Protein AF-A0A8J2MF88-F1 (afdb_monomer)

Sequence (150 aa):
MGGGSIWIIKEIYDAENSCEKFECELDLALKKGISTIVIEPPDLAEQTGRWITVGNFFHKTAVIFGLSSILWFSLCPRQTTVYTCLTGCSVLSASLYTISWQSDPCCKYQVEKNTRRLSRLEIPTATTAVVFRKRDNKTSDGQFPICRSK

Radius of gyration: 19.9 Å; Cα contacts (8 Å, |Δi|>4): 148; chains: 1; bounding box: 53×28×56 Å

Nearest PDB structures (foldseek):
  7a0g-assembly1_FFF  TM=2.498E-01  e=5.857E+00  Serratia marcescens

Foldseek 3Di:
DDPFFEAEDDQDPPDPCSPVVSVVVVVVCLVVVGFKYKYQDQVVLVVLQVVLVVLVVLQVLLVVLLVVLVVCCVPPVPPVVVSVVSNVSSVVSVVCSCVVVVPPSSNQWHWDLDPVVVVVVPDPSNPRIIMTGGNDPDDDDDDDDDPPDD

Organism: NCBI:txid39272

Structure (mmCIF, N/CA/C/O backbone):
data_AF-A0A8J2MF88-F1
#
_entry.id   AF-A0A8J2MF88-F1
#
loop_
_atom_site.group_PDB
_atom_site.id
_atom_site.type_symbol
_atom_site.label_atom_id
_atom_site.label_alt_id
_atom_site.label_comp_id
_atom_site.label_asym_id
_atom_site.label_entity_id
_atom_site.label_seq_id
_atom_site.pdbx_PDB_ins_code
_atom_site.Cartn_x
_atom_site.Cartn_y
_atom_site.Cartn_z
_atom_site.occupancy
_atom_site.B_iso_or_equiv
_atom_site.auth_seq_id
_atom_site.auth_comp_id
_atom_site.auth_asym_id
_atom_site.auth_atom_id
_atom_site.pdbx_PDB_model_num
ATOM 1 N N . MET A 1 1 ? -27.071 -5.757 -6.143 1.00 34.00 1 MET A N 1
ATOM 2 C CA . MET A 1 1 ? -26.614 -5.071 -4.916 1.00 34.00 1 MET A CA 1
ATOM 3 C C . MET A 1 1 ? -25.710 -6.041 -4.171 1.00 34.00 1 MET A C 1
ATOM 5 O O . MET A 1 1 ? -26.213 -6.939 -3.518 1.00 34.00 1 MET A O 1
ATOM 9 N N . GLY A 1 2 ? -24.397 -5.975 -4.405 1.00 36.03 2 GLY A N 1
ATOM 10 C CA . GLY A 1 2 ? -23.439 -6.881 -3.766 1.00 36.03 2 GLY A CA 1
ATOM 11 C C . GLY A 1 2 ? -23.102 -6.357 -2.378 1.00 36.03 2 GLY A C 1
ATOM 12 O O . GLY A 1 2 ? -22.403 -5.353 -2.272 1.00 36.03 2 GLY A O 1
ATOM 13 N N . GLY A 1 3 ? -23.645 -6.990 -1.339 1.00 39.53 3 GLY A N 1
ATOM 14 C CA . GLY A 1 3 ? -23.274 -6.711 0.044 1.00 39.53 3 GLY A CA 1
ATOM 15 C C . GLY A 1 3 ? -21.838 -7.164 0.275 1.00 39.53 3 GLY A C 1
ATOM 16 O O . GLY A 1 3 ? -21.593 -8.345 0.499 1.00 39.53 3 GLY A O 1
ATOM 17 N N . GLY A 1 4 ? -20.884 -6.241 0.154 1.00 55.22 4 GLY A N 1
ATOM 18 C CA . GLY A 1 4 ? -19.508 -6.492 0.569 1.00 55.22 4 GLY A CA 1
ATOM 19 C C . GLY A 1 4 ? -19.478 -6.780 2.067 1.00 55.22 4 GLY A C 1
ATOM 20 O O . GLY A 1 4 ? -20.191 -6.139 2.836 1.00 55.22 4 GLY A O 1
ATOM 21 N N . SER A 1 5 ? -18.677 -7.753 2.490 1.00 63.34 5 SER A N 1
ATOM 22 C CA . SER A 1 5 ? -18.413 -7.985 3.908 1.00 63.34 5 SER A CA 1
ATOM 23 C C . SER A 1 5 ? -17.705 -6.756 4.488 1.00 63.34 5 SER A C 1
ATOM 25 O O . SER A 1 5 ? -16.615 -6.395 4.032 1.00 63.34 5 SER A O 1
ATOM 27 N N . ILE A 1 6 ? -18.361 -6.097 5.447 1.00 66.56 6 ILE A N 1
ATOM 28 C CA . ILE A 1 6 ? -17.853 -4.927 6.172 1.00 66.56 6 ILE A CA 1
ATOM 29 C C . ILE A 1 6 ? -17.446 -5.387 7.571 1.00 66.56 6 ILE A C 1
ATOM 31 O O . ILE A 1 6 ? -18.247 -5.995 8.281 1.00 66.56 6 ILE A O 1
ATOM 35 N N . TRP A 1 7 ? -16.212 -5.091 7.967 1.00 70.94 7 TRP A N 1
ATOM 36 C CA . TRP A 1 7 ? -15.715 -5.301 9.325 1.00 70.94 7 TRP A CA 1
ATOM 37 C C . TRP A 1 7 ? -15.454 -3.951 9.973 1.00 70.94 7 TRP A C 1
ATOM 39 O O . TRP A 1 7 ? -14.751 -3.127 9.394 1.00 70.94 7 TRP A O 1
ATOM 49 N N . ILE A 1 8 ? -16.047 -3.718 11.141 1.00 69.31 8 ILE A N 1
ATOM 50 C CA . ILE A 1 8 ? -15.938 -2.452 11.868 1.00 69.31 8 ILE A CA 1
ATOM 51 C C . ILE A 1 8 ? -15.108 -2.713 13.118 1.00 69.31 8 ILE A C 1
ATOM 53 O O . ILE A 1 8 ? -15.529 -3.486 13.976 1.00 69.31 8 ILE A O 1
ATOM 57 N N . ILE A 1 9 ? -13.943 -2.077 13.195 1.00 71.69 9 ILE A N 1
ATOM 58 C CA . ILE A 1 9 ? -13.078 -2.071 14.375 1.00 71.69 9 ILE A CA 1
ATOM 59 C C . ILE A 1 9 ? -13.479 -0.848 15.192 1.00 71.69 9 ILE A C 1
ATOM 61 O O . ILE A 1 9 ? -13.276 0.285 14.746 1.00 71.69 9 ILE A O 1
ATOM 65 N N . LYS A 1 10 ? -14.102 -1.092 16.347 1.00 68.81 10 LYS A N 1
ATOM 66 C CA . LYS A 1 10 ? -14.588 -0.037 17.238 1.00 68.81 10 LYS A CA 1
ATOM 67 C C . LYS A 1 10 ? -13.524 0.394 18.224 1.00 68.81 10 LYS A C 1
ATOM 69 O O . LYS A 1 10 ? -12.773 -0.435 18.723 1.00 68.81 10 LYS A O 1
ATOM 74 N N . GLU A 1 11 ? -13.522 1.674 18.557 1.00 62.31 11 GLU A N 1
ATOM 75 C CA . GLU A 1 11 ? -12.621 2.226 19.561 1.00 62.31 11 GLU A CA 1
ATOM 76 C C . GLU A 1 11 ? -13.082 1.854 20.984 1.00 62.31 11 GLU A C 1
ATOM 78 O O 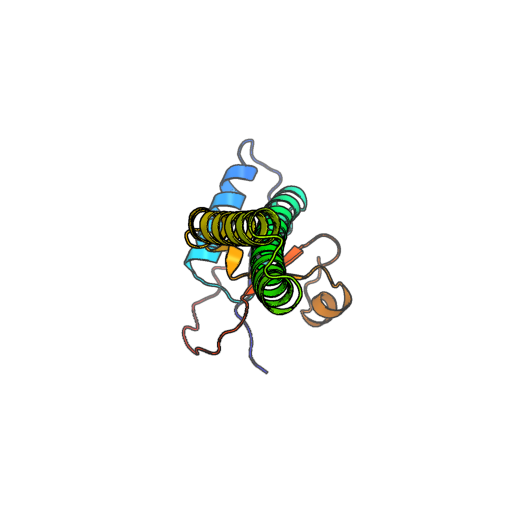. GLU A 1 11 ? -14.131 2.283 21.462 1.00 62.31 11 GLU A O 1
ATOM 83 N N . ILE A 1 12 ? -12.302 1.014 21.663 1.00 63.38 12 ILE A N 1
ATOM 84 C CA . ILE A 1 12 ? -12.468 0.661 23.081 1.00 63.38 12 ILE A CA 1
ATOM 85 C C . ILE A 1 12 ? -11.465 1.478 23.907 1.00 63.38 12 ILE A C 1
ATOM 87 O O . ILE A 1 12 ? -10.270 1.185 23.910 1.00 63.38 12 ILE A O 1
ATOM 91 N N . TYR A 1 13 ? -11.953 2.481 24.635 1.00 57.81 13 TYR A N 1
ATOM 92 C CA . TYR A 1 13 ? -11.127 3.423 25.407 1.00 57.81 13 TYR A CA 1
ATOM 93 C C . TYR A 1 13 ? -10.594 2.889 26.756 1.00 57.81 13 TYR A C 1
ATOM 95 O O . TYR A 1 13 ? -9.899 3.618 27.453 1.00 57.81 13 TYR A O 1
ATOM 103 N N . ASP A 1 14 ? -10.879 1.640 27.139 1.00 54.94 14 ASP A N 1
ATOM 104 C CA . ASP A 1 14 ? -10.850 1.231 28.559 1.00 54.94 14 ASP A CA 1
ATOM 105 C C . ASP A 1 14 ? -9.773 0.202 28.968 1.00 54.94 14 ASP A C 1
ATOM 107 O O . ASP A 1 14 ? -9.934 -0.540 29.934 1.00 54.94 14 ASP A O 1
ATOM 111 N N . ALA A 1 15 ? -8.644 0.113 28.262 1.00 55.31 15 ALA A N 1
ATOM 112 C CA . ALA A 1 15 ? -7.535 -0.717 28.737 1.00 55.31 15 ALA A CA 1
ATOM 113 C C . ALA A 1 15 ? -6.179 -0.115 28.380 1.00 55.31 15 ALA A C 1
ATOM 115 O O . ALA A 1 15 ? -5.974 0.315 27.249 1.00 55.31 15 ALA A O 1
ATOM 116 N N . GLU A 1 16 ? -5.229 -0.219 29.312 1.00 58.84 16 GLU A N 1
ATOM 117 C CA . GLU A 1 16 ? -3.789 0.067 29.160 1.00 58.84 16 GLU A CA 1
ATOM 118 C C . GLU A 1 16 ? -3.155 -0.604 27.919 1.00 58.84 16 GLU A C 1
ATOM 120 O O . GLU A 1 16 ? -2.065 -0.237 27.498 1.00 58.84 16 GLU A O 1
ATOM 125 N N . ASN A 1 17 ? -3.873 -1.543 27.288 1.00 61.16 17 ASN A N 1
ATOM 126 C CA . ASN A 1 17 ? -3.468 -2.261 26.089 1.00 61.16 17 ASN A CA 1
ATOM 127 C C . ASN A 1 17 ? -4.487 -2.209 24.927 1.00 61.16 17 ASN A C 1
ATOM 129 O O . ASN A 1 17 ? -4.704 -3.196 24.219 1.00 61.16 17 ASN A O 1
ATOM 133 N N . SER A 1 18 ? -5.198 -1.093 24.763 1.00 67.81 18 SER A N 1
ATOM 134 C CA . SER A 1 18 ? -6.178 -0.925 23.680 1.00 67.81 18 SER A CA 1
ATOM 135 C C . SER A 1 18 ? -5.517 -0.959 22.292 1.00 67.81 18 SER A C 1
ATOM 137 O O . SER A 1 18 ? -6.038 -1.615 21.392 1.00 67.81 18 SER A O 1
ATOM 139 N N . CYS A 1 19 ? -4.322 -0.371 22.146 1.00 67.50 19 CYS A N 1
ATOM 140 C CA . CYS A 1 19 ? -3.563 -0.315 20.888 1.00 67.50 19 CYS A CA 1
ATOM 141 C C . CY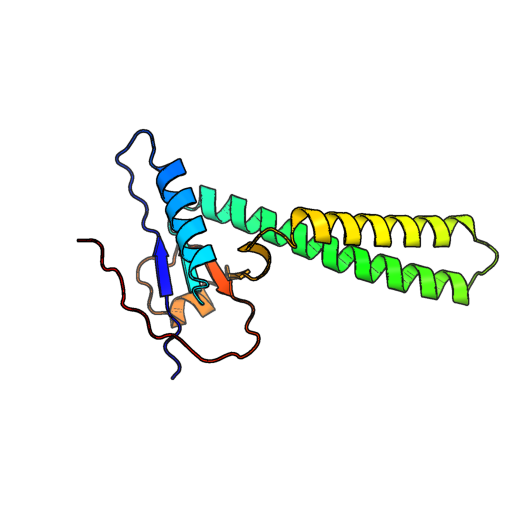S A 1 19 ? -3.231 -1.705 20.312 1.00 67.50 19 CYS A C 1
ATOM 143 O O . CYS A 1 19 ? -3.615 -1.995 19.179 1.00 67.50 19 CYS A O 1
ATOM 145 N N . GLU A 1 20 ? -2.610 -2.602 21.094 1.00 74.00 20 GLU A N 1
ATOM 146 C CA . GLU A 1 20 ? -2.257 -3.955 20.621 1.00 74.00 20 GLU A CA 1
ATOM 147 C C . GLU A 1 20 ? -3.496 -4.782 20.240 1.00 74.00 20 GLU A C 1
ATOM 149 O O . GLU A 1 20 ? -3.464 -5.583 19.303 1.00 74.00 20 GLU A O 1
ATOM 154 N N . LYS A 1 21 ? -4.626 -4.583 20.936 1.00 73.56 21 LYS A N 1
ATOM 155 C CA . LYS A 1 21 ? -5.885 -5.264 20.595 1.00 73.56 21 LYS A CA 1
ATOM 156 C C . LYS A 1 21 ? -6.418 -4.819 19.234 1.00 73.56 21 LYS A C 1
ATOM 158 O O . LYS A 1 21 ? -6.867 -5.671 18.468 1.00 73.56 21 LYS A O 1
ATOM 163 N N . PHE A 1 22 ? -6.334 -3.528 18.906 1.00 73.12 22 PHE A N 1
ATOM 164 C CA . PHE A 1 22 ? -6.748 -3.029 17.590 1.00 73.12 22 PHE A CA 1
ATOM 165 C C . PHE A 1 22 ? -5.823 -3.507 16.472 1.00 73.12 22 PHE A C 1
ATOM 167 O O . PHE A 1 22 ? -6.309 -3.881 15.406 1.00 73.12 22 PHE A O 1
ATOM 174 N N . GLU A 1 23 ? -4.511 -3.546 16.712 1.00 76.81 23 GLU A N 1
ATOM 175 C CA . GLU A 1 23 ? -3.546 -4.109 15.762 1.00 76.81 23 GLU A CA 1
ATOM 176 C C . GLU A 1 23 ? -3.826 -5.593 15.490 1.00 76.81 23 GLU A C 1
ATOM 178 O O . GLU A 1 23 ? -3.823 -6.026 14.336 1.00 76.81 23 GLU A O 1
ATOM 183 N N . CYS A 1 24 ? -4.157 -6.361 16.532 1.00 78.44 24 CYS A N 1
ATOM 184 C CA . CYS A 1 24 ? -4.536 -7.767 16.414 1.00 78.44 24 CYS A CA 1
ATOM 185 C C . CYS A 1 24 ? -5.853 -7.956 15.638 1.00 78.44 24 CYS A C 1
ATOM 187 O O . CYS A 1 24 ? -5.933 -8.811 14.751 1.00 78.44 24 CYS A O 1
ATOM 189 N N . GLU A 1 25 ? -6.885 -7.148 15.911 1.00 79.38 25 GLU A N 1
ATOM 190 C CA . GLU A 1 25 ? -8.139 -7.185 15.145 1.00 79.38 25 GLU A CA 1
ATOM 191 C C . GLU A 1 25 ? -7.935 -6.805 13.675 1.00 79.38 25 GLU A C 1
ATOM 193 O O . GLU A 1 25 ? -8.540 -7.419 12.789 1.00 79.38 25 GLU A O 1
ATOM 198 N N . LEU A 1 26 ? -7.065 -5.828 13.407 1.00 78.25 26 LEU A N 1
ATOM 199 C CA . LEU A 1 26 ? -6.697 -5.423 12.058 1.00 78.25 26 LEU A CA 1
ATOM 200 C C . LEU A 1 26 ? -5.965 -6.551 11.324 1.00 78.25 26 LEU A C 1
ATOM 202 O O . LEU A 1 26 ? -6.378 -6.917 10.225 1.00 78.25 26 LEU A O 1
ATOM 206 N N . ASP A 1 27 ? -4.942 -7.155 11.932 1.00 81.12 27 ASP A N 1
ATOM 207 C CA . ASP A 1 27 ? -4.229 -8.309 11.367 1.00 81.12 27 ASP A CA 1
ATOM 208 C C . ASP A 1 27 ? -5.186 -9.478 11.084 1.00 81.12 27 ASP A C 1
ATOM 210 O O . ASP A 1 27 ? -5.145 -10.101 10.019 1.00 81.12 27 ASP A O 1
ATOM 214 N N . LEU A 1 28 ? -6.137 -9.727 11.984 1.00 80.50 28 LEU A N 1
ATOM 215 C CA . LEU A 1 28 ? -7.149 -10.763 11.820 1.00 80.50 28 LEU A CA 1
ATOM 216 C C . LEU A 1 28 ? -8.130 -10.448 10.678 1.00 80.50 28 LEU A C 1
ATOM 218 O O . LEU A 1 28 ? -8.468 -11.344 9.898 1.00 80.50 28 LEU A O 1
ATOM 222 N N . ALA A 1 29 ? -8.563 -9.195 10.527 1.00 78.62 29 ALA A N 1
ATOM 223 C CA . ALA A 1 29 ? -9.397 -8.756 9.407 1.00 78.62 29 ALA A CA 1
ATOM 224 C C . ALA A 1 29 ? -8.650 -8.854 8.063 1.00 78.62 29 ALA A C 1
ATOM 226 O O . ALA A 1 29 ? -9.219 -9.302 7.060 1.00 78.62 29 ALA A O 1
ATOM 227 N N . LEU A 1 30 ? -7.359 -8.509 8.054 1.00 77.31 30 LEU A N 1
ATOM 228 C CA . LEU A 1 30 ? -6.475 -8.626 6.896 1.00 77.31 30 LEU A CA 1
ATOM 229 C C . LEU A 1 30 ? -6.265 -10.093 6.494 1.00 77.31 30 LEU A C 1
ATOM 231 O O . LEU A 1 30 ? -6.422 -10.420 5.314 1.00 77.31 30 LEU A O 1
ATOM 235 N N . LYS A 1 31 ? -6.007 -10.986 7.461 1.00 78.88 31 LYS A N 1
ATOM 236 C CA . LYS A 1 31 ? -5.902 -12.445 7.261 1.00 78.88 31 LYS A CA 1
ATOM 237 C C . LYS A 1 31 ? -7.198 -13.060 6.743 1.00 78.88 31 LYS A C 1
ATOM 239 O O . LYS A 1 31 ? -7.159 -13.905 5.852 1.00 78.88 31 LYS A O 1
ATOM 244 N N . LYS A 1 32 ? -8.352 -12.604 7.245 1.00 76.69 32 LYS A N 1
ATOM 245 C CA . LYS A 1 32 ? -9.679 -13.006 6.743 1.00 76.69 32 LYS A CA 1
ATOM 246 C C . LYS A 1 32 ? -9.990 -12.460 5.344 1.00 76.69 32 LYS A C 1
ATOM 248 O O . LYS A 1 32 ? -10.951 -12.901 4.723 1.00 76.69 32 LYS A O 1
ATOM 253 N N . GLY A 1 33 ? -9.194 -11.520 4.831 1.00 70.50 33 GLY A N 1
ATOM 254 C CA . GLY A 1 33 ? -9.301 -11.024 3.459 1.00 70.50 33 GLY A CA 1
ATOM 255 C C . GLY A 1 33 ? -10.571 -10.220 3.177 1.00 70.50 33 GLY A C 1
ATOM 256 O O . GLY A 1 33 ? -11.036 -10.228 2.029 1.00 70.50 33 GLY A O 1
ATOM 257 N N . ILE A 1 34 ? -11.112 -9.559 4.205 1.00 75.38 34 ILE A N 1
ATOM 258 C CA . ILE A 1 34 ? -12.382 -8.823 4.190 1.00 75.38 34 ILE A CA 1
ATOM 259 C C . ILE A 1 34 ? -12.355 -7.704 3.142 1.00 75.38 34 ILE A C 1
ATOM 261 O O . ILE A 1 34 ? -11.334 -7.070 2.910 1.00 75.38 34 ILE A O 1
ATOM 265 N N . SER A 1 35 ? -13.481 -7.462 2.468 1.00 69.69 35 SER A N 1
ATOM 266 C CA . SER A 1 35 ? -13.529 -6.501 1.356 1.00 69.69 35 SER A CA 1
ATOM 267 C C . SER A 1 35 ? -13.443 -5.039 1.803 1.00 69.69 35 SER A C 1
ATOM 269 O O . SER A 1 35 ? -12.844 -4.213 1.112 1.00 69.69 35 SER A O 1
ATOM 271 N N . THR A 1 36 ? -14.044 -4.721 2.949 1.00 71.81 36 THR A N 1
ATOM 272 C CA . THR A 1 36 ? -14.135 -3.367 3.490 1.00 71.81 36 THR A CA 1
ATOM 273 C C . THR A 1 36 ? -13.879 -3.420 4.989 1.00 71.81 36 THR A C 1
ATOM 275 O O . THR A 1 36 ? -14.627 -4.063 5.723 1.00 71.81 36 THR A O 1
ATOM 278 N N . ILE A 1 37 ? -12.824 -2.754 5.439 1.00 76.38 37 ILE A N 1
ATOM 279 C CA . ILE A 1 37 ? -12.467 -2.636 6.853 1.00 76.38 37 ILE A CA 1
ATOM 280 C C . ILE A 1 37 ? -12.653 -1.172 7.239 1.00 76.38 37 ILE A C 1
ATOM 282 O O . ILE A 1 37 ? -12.147 -0.278 6.564 1.00 76.38 37 ILE A O 1
ATOM 286 N N . VAL A 1 38 ? -13.413 -0.928 8.294 1.00 74.12 38 VAL A N 1
ATOM 287 C CA . VAL A 1 38 ? -13.715 0.401 8.821 1.00 74.12 38 VAL A CA 1
ATOM 288 C C . VAL A 1 38 ? -13.001 0.505 10.156 1.00 74.12 38 VA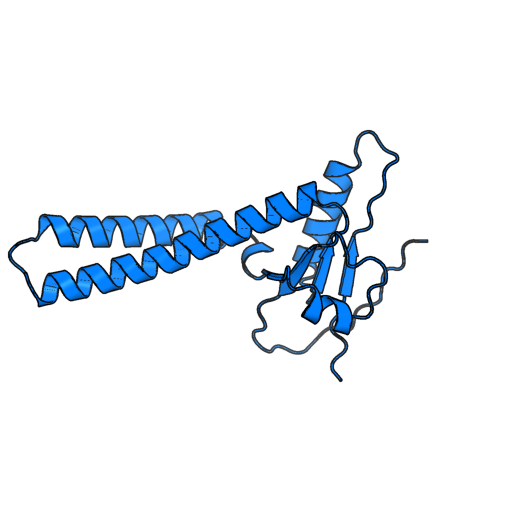L A C 1
ATOM 290 O O . VAL A 1 38 ? -13.297 -0.267 11.065 1.00 74.12 38 VAL A O 1
ATOM 293 N N . ILE A 1 39 ? -12.037 1.416 10.246 1.00 74.06 39 ILE A N 1
ATOM 294 C CA . ILE A 1 39 ? -11.263 1.646 11.466 1.00 74.06 39 ILE A CA 1
ATOM 295 C C . ILE A 1 39 ? -11.743 2.956 12.076 1.00 74.06 39 ILE A C 1
ATOM 297 O O . ILE A 1 39 ? -11.606 4.005 11.446 1.00 74.06 39 ILE A O 1
ATOM 301 N N . GLU A 1 40 ? -12.330 2.884 13.270 1.00 70.00 40 GLU A N 1
ATOM 302 C CA . GLU A 1 40 ? -12.752 4.055 14.044 1.00 70.00 40 GLU A CA 1
ATOM 303 C C . GLU A 1 40 ? -11.585 4.825 14.698 1.00 70.00 40 GLU A C 1
ATOM 305 O O . GLU A 1 40 ? -11.598 6.052 14.570 1.00 70.00 40 GLU A O 1
ATOM 310 N N . PRO A 1 41 ? -10.563 4.190 15.325 1.00 71.31 41 PRO A N 1
ATOM 311 C CA . PRO A 1 41 ? -9.465 4.940 15.940 1.00 71.31 41 PRO A CA 1
ATOM 312 C C . PRO A 1 41 ? -8.598 5.648 14.877 1.00 71.31 41 PRO A C 1
ATOM 314 O O . PRO A 1 41 ? -8.002 4.980 14.018 1.00 71.31 41 PRO A O 1
ATOM 317 N N . PRO A 1 42 ? -8.491 6.991 14.914 1.00 68.56 42 PRO A N 1
ATOM 318 C CA . PRO A 1 42 ? -7.845 7.771 13.858 1.00 68.56 42 PRO A CA 1
ATOM 319 C C . PRO A 1 42 ? -6.323 7.583 13.811 1.00 68.56 42 PRO A C 1
ATOM 321 O O . PRO A 1 42 ? -5.746 7.612 12.722 1.00 68.56 42 PRO A O 1
ATOM 324 N N . ASP A 1 43 ? -5.675 7.344 14.955 1.00 72.44 43 ASP A N 1
ATOM 325 C CA . ASP A 1 43 ? -4.214 7.235 15.047 1.00 72.44 43 ASP A CA 1
ATOM 326 C C . ASP A 1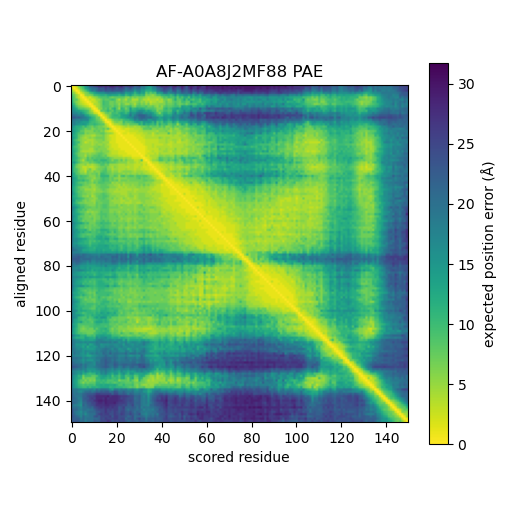 43 ? -3.674 6.012 14.295 1.00 72.44 43 ASP A C 1
ATOM 328 O O . ASP A 1 43 ? -2.770 6.131 13.463 1.00 72.44 43 ASP A O 1
ATOM 332 N N . LEU A 1 44 ? -4.266 4.836 14.526 1.00 73.06 44 LEU A N 1
ATOM 333 C CA . LEU A 1 44 ? -3.870 3.599 13.846 1.00 73.06 44 LEU A CA 1
ATOM 334 C C . LEU A 1 44 ? -4.200 3.673 12.352 1.00 73.06 44 LEU A C 1
ATOM 336 O O . LEU A 1 44 ? -3.375 3.359 11.494 1.00 73.06 44 LEU A O 1
ATOM 340 N N . ALA A 1 45 ? -5.400 4.155 12.034 1.00 73.50 45 ALA A N 1
ATOM 341 C CA . ALA A 1 45 ? -5.850 4.337 10.667 1.00 73.50 45 ALA A CA 1
ATOM 342 C C . ALA A 1 45 ? -4.930 5.259 9.849 1.00 73.50 45 ALA A C 1
ATOM 344 O O . ALA A 1 45 ? -4.659 4.996 8.671 1.00 73.50 45 ALA A O 1
ATOM 345 N N . GLU A 1 46 ? -4.437 6.342 10.452 1.00 79.25 46 GLU A N 1
ATOM 346 C CA . GLU A 1 46 ? -3.485 7.237 9.809 1.00 79.25 46 GLU A CA 1
ATOM 347 C C . GLU A 1 46 ? -2.135 6.554 9.579 1.00 79.25 46 GLU A C 1
ATOM 349 O O . GLU A 1 46 ? -1.584 6.672 8.480 1.00 79.25 46 GLU A O 1
ATOM 354 N N . GLN A 1 47 ? -1.622 5.810 10.561 1.00 79.75 47 GLN A N 1
ATOM 355 C CA . GLN A 1 47 ? -0.358 5.081 10.439 1.00 79.75 47 GLN A CA 1
ATOM 356 C C . GLN A 1 47 ? -0.417 4.017 9.337 1.00 79.75 47 GLN A C 1
ATOM 358 O O . GLN A 1 47 ? 0.396 4.043 8.408 1.00 79.75 47 GLN A O 1
ATOM 363 N N . THR A 1 48 ? -1.432 3.148 9.357 1.00 80.00 48 THR A N 1
ATOM 364 C CA . THR A 1 48 ? -1.651 2.148 8.301 1.00 80.00 48 THR A CA 1
ATOM 365 C C . THR A 1 48 ? -1.860 2.825 6.946 1.00 80.00 48 THR A C 1
ATOM 367 O O . THR A 1 48 ? -1.302 2.408 5.927 1.00 80.00 48 THR A O 1
ATOM 370 N N . GLY A 1 49 ? -2.613 3.928 6.911 1.00 79.88 49 GLY A N 1
ATOM 371 C CA . GLY A 1 49 ? -2.848 4.678 5.684 1.00 79.88 49 GLY A CA 1
ATOM 372 C C . GLY A 1 49 ? -1.582 5.316 5.103 1.00 79.88 49 GLY A C 1
ATOM 373 O O . GLY A 1 49 ? -1.386 5.310 3.881 1.00 79.88 49 GLY A O 1
ATOM 374 N N . ARG A 1 50 ? -0.685 5.823 5.957 1.00 83.31 50 ARG A N 1
ATOM 375 C CA . ARG A 1 50 ? 0.641 6.317 5.560 1.00 83.31 50 ARG A CA 1
ATOM 376 C C . ARG A 1 50 ? 1.482 5.193 4.975 1.00 83.31 50 ARG A C 1
ATOM 378 O O . ARG A 1 50 ? 2.049 5.383 3.902 1.00 83.31 50 ARG A O 1
ATOM 385 N N . TRP A 1 51 ? 1.491 4.017 5.600 1.00 81.00 51 TRP A N 1
ATOM 386 C CA . TRP A 1 51 ? 2.252 2.866 5.110 1.00 81.00 51 TRP A CA 1
ATOM 387 C C . TRP A 1 51 ? 1.806 2.426 3.711 1.00 81.00 51 TRP A C 1
ATOM 389 O O . TRP A 1 51 ? 2.619 2.247 2.803 1.00 81.00 51 TRP A O 1
ATOM 399 N N . ILE A 1 52 ? 0.493 2.366 3.480 1.00 82.56 52 ILE A N 1
ATOM 400 C CA . ILE A 1 52 ? -0.078 2.083 2.154 1.00 82.56 52 ILE A CA 1
ATOM 401 C C . ILE A 1 52 ? 0.286 3.181 1.144 1.00 82.56 52 ILE A C 1
ATOM 403 O O . ILE A 1 52 ? 0.572 2.902 -0.024 1.00 82.56 52 ILE A O 1
ATOM 407 N N . THR A 1 53 ? 0.280 4.446 1.566 1.00 83.19 53 THR A N 1
ATOM 408 C CA . THR A 1 53 ? 0.631 5.581 0.699 1.00 83.19 53 THR A CA 1
ATOM 409 C C . THR A 1 53 ? 2.095 5.520 0.266 1.00 83.19 53 THR A C 1
ATOM 411 O O . THR A 1 53 ? 2.381 5.676 -0.922 1.00 83.19 53 THR A O 1
ATOM 414 N N . VAL A 1 54 ? 3.005 5.227 1.198 1.00 85.56 54 VAL A N 1
ATOM 415 C CA . VAL A 1 54 ? 4.440 5.059 0.929 1.00 85.56 54 VAL A CA 1
ATOM 416 C C . VAL A 1 54 ? 4.672 3.912 -0.057 1.00 85.56 54 VAL A C 1
ATOM 418 O O . VAL A 1 54 ? 5.369 4.102 -1.053 1.00 85.56 54 VAL A O 1
ATOM 421 N N . GLY A 1 55 ? 4.015 2.765 0.129 1.00 83.06 55 GLY A N 1
ATOM 422 C CA . GLY A 1 55 ? 4.104 1.653 -0.822 1.00 83.06 55 GLY A CA 1
ATOM 423 C C . GLY A 1 55 ? 3.647 2.034 -2.233 1.00 83.06 55 GLY A C 1
ATOM 424 O O . GLY A 1 55 ? 4.336 1.763 -3.217 1.00 83.06 55 GLY A O 1
ATOM 425 N N . ASN A 1 56 ? 2.511 2.730 -2.355 1.00 83.62 56 ASN A N 1
ATOM 426 C CA . ASN A 1 56 ? 2.027 3.213 -3.653 1.00 83.62 56 ASN A CA 1
ATOM 427 C C . ASN A 1 56 ? 2.978 4.239 -4.293 1.00 83.62 56 ASN A C 1
ATOM 429 O O . ASN A 1 56 ? 3.086 4.284 -5.521 1.00 83.62 56 ASN A O 1
ATOM 433 N N . PHE A 1 57 ? 3.654 5.060 -3.485 1.00 85.31 57 PHE A N 1
ATOM 434 C CA . PHE A 1 57 ? 4.676 5.981 -3.968 1.00 85.31 57 PHE A CA 1
ATOM 435 C C . PHE A 1 57 ? 5.863 5.218 -4.560 1.00 85.31 57 PHE A C 1
ATOM 437 O O . PHE A 1 57 ? 6.198 5.466 -5.714 1.00 85.31 57 PHE A O 1
ATOM 444 N N . PHE A 1 58 ? 6.424 4.241 -3.839 1.00 85.31 58 PHE A N 1
ATOM 445 C CA . PHE A 1 58 ? 7.522 3.402 -4.339 1.00 85.31 58 PHE A CA 1
ATOM 446 C C . PHE A 1 58 ? 7.170 2.673 -5.636 1.00 85.31 58 PHE A C 1
ATOM 448 O O . PHE A 1 58 ? 7.966 2.651 -6.571 1.00 85.31 58 PHE A O 1
ATOM 455 N N . HIS A 1 59 ? 5.961 2.120 -5.733 1.00 84.88 59 HIS A N 1
ATOM 456 C CA . HIS A 1 59 ? 5.528 1.451 -6.955 1.00 84.88 59 HIS A CA 1
ATOM 457 C C . HIS A 1 59 ? 5.457 2.419 -8.151 1.00 84.88 59 HIS A C 1
ATOM 459 O O . HIS A 1 59 ? 5.975 2.124 -9.227 1.00 84.88 59 HIS A O 1
ATOM 465 N N . LYS A 1 60 ? 4.856 3.604 -7.971 1.00 86.69 60 LYS A N 1
ATOM 466 C CA . LYS A 1 60 ? 4.765 4.614 -9.038 1.00 86.69 60 LYS A CA 1
ATOM 467 C C . LYS A 1 60 ? 6.133 5.158 -9.437 1.00 86.69 60 LYS A C 1
ATOM 469 O O . LYS A 1 60 ? 6.384 5.322 -10.628 1.00 86.69 60 LYS A O 1
ATOM 474 N N . THR A 1 61 ? 7.009 5.439 -8.474 1.00 85.31 61 THR A N 1
ATOM 475 C CA . THR A 1 61 ? 8.352 5.955 -8.766 1.00 85.31 61 THR A CA 1
ATOM 476 C C . THR A 1 61 ? 9.201 4.921 -9.488 1.00 85.31 61 THR A C 1
ATOM 478 O O . THR A 1 61 ? 9.856 5.283 -10.460 1.00 85.31 61 THR A O 1
ATOM 481 N N . ALA A 1 62 ? 9.120 3.641 -9.111 1.00 88.81 62 ALA A N 1
ATOM 482 C CA . ALA A 1 62 ? 9.796 2.561 -9.825 1.00 88.81 62 ALA A CA 1
ATOM 483 C C . ALA A 1 62 ? 9.415 2.538 -11.313 1.00 88.81 62 ALA A C 1
ATOM 485 O O . ALA A 1 62 ? 10.295 2.501 -12.177 1.00 88.81 62 ALA A O 1
ATOM 486 N N . VAL A 1 63 ? 8.116 2.640 -11.618 1.00 90.31 63 VAL A N 1
ATOM 487 C CA . VAL A 1 63 ? 7.604 2.681 -12.998 1.00 90.31 63 VAL A CA 1
ATOM 488 C C . VAL A 1 63 ? 8.070 3.940 -13.732 1.00 90.31 63 VAL A C 1
ATOM 490 O O . VAL A 1 63 ? 8.543 3.846 -14.863 1.00 90.31 63 VAL A O 1
ATOM 493 N N . ILE A 1 64 ? 7.989 5.114 -13.095 1.00 90.88 64 ILE A N 1
ATOM 494 C CA . ILE A 1 64 ? 8.421 6.385 -13.700 1.00 90.88 64 ILE A CA 1
ATOM 495 C C . ILE A 1 64 ? 9.918 6.353 -14.019 1.00 90.88 64 ILE A C 1
ATOM 497 O O . ILE A 1 64 ? 10.308 6.713 -15.129 1.00 90.88 64 ILE A O 1
ATOM 501 N N . PHE A 1 65 ? 10.758 5.900 -13.087 1.00 90.19 65 PHE A N 1
ATOM 502 C CA . PHE A 1 65 ? 12.200 5.798 -13.304 1.00 90.19 65 PHE A CA 1
ATOM 503 C C . PHE A 1 65 ? 12.557 4.781 -14.391 1.00 90.19 65 PHE A C 1
ATOM 505 O O . PHE A 1 65 ? 13.420 5.066 -15.222 1.00 90.19 65 PHE A O 1
ATOM 512 N N . GLY A 1 66 ? 11.862 3.641 -14.442 1.00 87.56 66 GLY A N 1
ATOM 513 C CA . GLY A 1 66 ? 12.055 2.638 -15.491 1.00 87.56 66 GLY A CA 1
ATOM 514 C C . GLY A 1 66 ? 11.738 3.190 -16.883 1.00 87.56 66 GLY A C 1
ATOM 515 O O . GLY A 1 66 ? 12.561 3.094 -17.792 1.00 87.56 66 GLY A O 1
ATOM 516 N N . LEU A 1 67 ? 10.587 3.853 -17.037 1.00 91.12 67 LEU A N 1
ATOM 517 C CA . LEU A 1 67 ? 10.192 4.486 -18.302 1.00 91.12 67 LEU A CA 1
ATOM 518 C C . LEU A 1 67 ? 11.131 5.633 -18.694 1.00 91.12 67 LEU A C 1
ATOM 520 O O . LEU A 1 67 ? 11.518 5.748 -19.857 1.00 91.12 67 LEU A O 1
ATOM 524 N N . SER A 1 68 ? 11.534 6.450 -17.718 1.00 87.19 68 SER A N 1
ATOM 525 C CA . SER A 1 68 ? 12.458 7.568 -17.937 1.00 87.19 68 SER A CA 1
ATOM 526 C C . SER A 1 68 ? 13.822 7.074 -18.413 1.00 87.19 68 SER A C 1
ATOM 528 O O . SER A 1 68 ? 14.413 7.686 -19.296 1.00 87.19 68 SER A O 1
ATOM 530 N N . SER A 1 69 ? 14.299 5.943 -17.885 1.00 87.94 69 SER A N 1
ATOM 531 C CA . SER A 1 69 ? 15.560 5.332 -18.309 1.00 87.94 69 SER A CA 1
ATOM 532 C C . SER A 1 69 ? 15.520 4.850 -19.764 1.00 87.94 69 SER A C 1
ATOM 534 O O . SER A 1 69 ? 16.427 5.160 -20.535 1.00 87.94 69 SER A O 1
ATOM 536 N N . ILE A 1 70 ? 14.437 4.179 -20.182 1.00 87.31 70 ILE A N 1
ATOM 537 C CA . ILE A 1 70 ? 14.254 3.727 -21.576 1.00 87.31 70 ILE A CA 1
ATOM 538 C C . ILE A 1 70 ? 14.221 4.923 -22.537 1.00 87.31 70 ILE A C 1
ATOM 540 O O . ILE A 1 70 ? 14.847 4.896 -23.602 1.00 87.31 70 ILE A O 1
ATOM 544 N N . LEU A 1 71 ? 13.520 5.993 -22.148 1.00 88.50 71 LEU A N 1
ATOM 545 C CA . LEU A 1 71 ? 13.447 7.219 -22.937 1.00 88.50 71 LEU A CA 1
ATOM 546 C C . LEU A 1 71 ? 14.823 7.893 -23.051 1.00 88.50 71 LEU A C 1
ATOM 548 O O . LEU A 1 71 ? 15.223 8.292 -24.143 1.00 88.50 71 LEU A O 1
ATOM 552 N N . TRP A 1 72 ? 15.573 7.969 -21.947 1.00 85.75 72 TRP A N 1
ATOM 553 C CA . TRP A 1 72 ? 16.910 8.569 -21.924 1.00 85.75 72 TRP A CA 1
ATOM 554 C C . TRP A 1 72 ? 17.918 7.776 -22.756 1.00 85.75 72 TRP A C 1
ATOM 556 O O . TRP A 1 72 ? 18.685 8.363 -23.517 1.00 85.75 72 TRP A O 1
ATOM 566 N N . PHE A 1 73 ? 17.869 6.445 -22.667 1.00 84.38 73 PHE A N 1
ATOM 567 C CA . PHE A 1 73 ? 18.670 5.543 -23.491 1.00 84.38 73 PHE A CA 1
ATOM 568 C C . PHE A 1 73 ? 18.400 5.747 -24.990 1.00 84.38 73 PHE A C 1
ATOM 570 O O . PHE A 1 73 ? 19.337 5.772 -25.785 1.00 84.38 73 PHE A O 1
ATOM 577 N N . SER A 1 74 ? 17.132 5.953 -25.362 1.00 83.00 74 SER A N 1
ATOM 578 C CA . SER A 1 74 ? 16.715 6.127 -26.760 1.00 83.00 74 SER A CA 1
ATOM 579 C C . SER A 1 74 ? 17.086 7.500 -27.337 1.00 83.00 74 SER A C 1
ATOM 581 O O . SER A 1 74 ? 17.449 7.590 -28.506 1.00 83.00 74 SER A O 1
ATOM 583 N N . LEU A 1 75 ? 16.996 8.572 -26.539 1.00 85.25 75 LEU A N 1
ATOM 584 C CA . LEU A 1 75 ? 17.236 9.947 -27.002 1.00 85.25 75 LEU A CA 1
ATOM 585 C C . LEU A 1 75 ? 18.706 10.381 -26.898 1.00 85.25 75 LEU A C 1
ATOM 587 O O . LEU A 1 75 ? 19.187 11.124 -27.750 1.00 85.25 75 LEU A O 1
ATOM 591 N N . CYS A 1 76 ? 19.423 9.935 -25.864 1.00 76.94 76 CYS A N 1
ATOM 592 C CA . CYS A 1 76 ? 20.776 10.393 -25.546 1.00 76.94 76 CYS A CA 1
ATOM 593 C C . CYS A 1 76 ? 21.667 9.231 -25.058 1.00 76.94 76 CYS A C 1
ATOM 595 O O . CYS A 1 76 ? 22.071 9.206 -23.890 1.00 76.94 76 CYS A O 1
ATOM 597 N N . PRO A 1 77 ? 22.079 8.305 -25.947 1.00 70.31 77 PRO A N 1
ATOM 598 C CA . PRO A 1 77 ? 22.891 7.137 -25.575 1.00 70.31 77 PRO A CA 1
ATOM 599 C C . PRO A 1 77 ? 24.284 7.496 -25.028 1.00 70.31 77 PRO A C 1
ATOM 601 O O . PRO A 1 77 ? 24.950 6.668 -24.416 1.00 70.31 77 PRO A 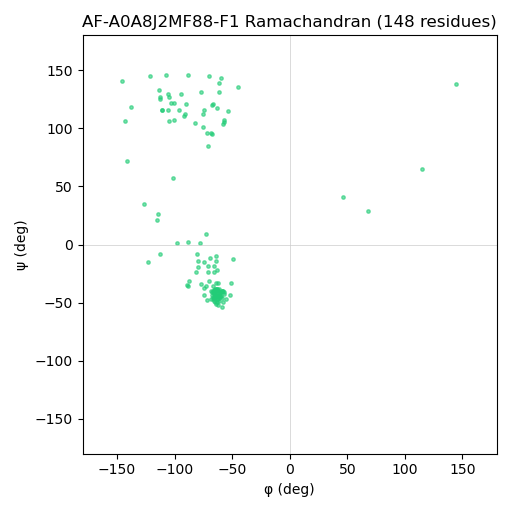O 1
ATOM 604 N N . ARG A 1 78 ? 24.733 8.746 -25.205 1.00 73.44 78 ARG A N 1
ATOM 605 C CA . ARG A 1 78 ? 26.028 9.246 -24.717 1.00 73.44 78 ARG A CA 1
ATOM 606 C C . ARG A 1 78 ? 26.063 9.486 -23.198 1.00 73.44 78 ARG A C 1
ATOM 608 O O . ARG A 1 78 ? 27.145 9.631 -22.637 1.00 73.44 78 ARG A O 1
ATOM 615 N N . GLN A 1 79 ? 24.913 9.528 -22.520 1.00 75.75 79 GLN A N 1
ATOM 616 C CA . GLN A 1 79 ? 24.823 9.740 -21.068 1.00 75.75 79 GLN A CA 1
ATOM 617 C C . GLN A 1 79 ? 24.580 8.427 -20.307 1.00 75.75 79 GLN A C 1
ATOM 619 O O . GLN A 1 79 ? 23.618 8.300 -19.544 1.00 75.75 79 GLN A O 1
ATOM 624 N N . THR A 1 80 ? 25.477 7.454 -20.494 1.00 76.31 80 THR A N 1
ATOM 625 C CA . THR A 1 80 ? 25.402 6.114 -19.885 1.00 76.31 80 THR A CA 1
ATOM 626 C C . THR A 1 80 ? 25.205 6.171 -18.369 1.00 76.31 80 THR A C 1
ATOM 628 O O . THR A 1 80 ? 24.336 5.494 -17.825 1.00 76.31 80 THR A O 1
ATOM 631 N N . THR A 1 81 ? 25.935 7.047 -17.677 1.00 82.25 81 THR A N 1
ATOM 632 C CA . THR A 1 81 ? 25.856 7.194 -16.216 1.00 82.25 81 THR A CA 1
ATOM 633 C C . THR A 1 81 ? 24.449 7.560 -15.733 1.00 82.25 81 THR A C 1
ATOM 635 O O . THR A 1 81 ? 23.980 7.019 -14.736 1.00 82.25 81 THR A O 1
ATOM 638 N N . VAL A 1 82 ? 23.743 8.435 -16.456 1.00 80.88 82 VAL A N 1
ATOM 639 C CA . VAL A 1 82 ? 22.427 8.946 -16.042 1.00 80.88 82 VAL A CA 1
ATOM 640 C C . VAL A 1 82 ? 21.353 7.866 -16.163 1.00 80.88 82 VAL A C 1
ATOM 642 O O . VAL A 1 82 ? 20.619 7.637 -15.201 1.00 80.88 82 VAL A O 1
ATOM 645 N N . TYR A 1 83 ? 21.287 7.148 -17.293 1.00 82.94 83 TYR A N 1
ATOM 646 C CA . TYR A 1 83 ? 20.302 6.066 -17.435 1.00 82.94 83 TYR A CA 1
ATOM 647 C C . TYR A 1 83 ? 20.606 4.907 -16.473 1.00 82.94 83 TYR A C 1
ATOM 649 O O . TYR A 1 83 ? 19.683 4.327 -15.906 1.00 82.94 83 TYR A O 1
ATOM 657 N N . THR A 1 84 ? 21.887 4.599 -16.222 1.00 82.56 84 THR A N 1
ATOM 658 C CA . THR A 1 84 ? 22.267 3.509 -15.306 1.00 82.56 84 THR A CA 1
ATOM 659 C C . THR A 1 84 ? 21.839 3.819 -13.868 1.00 82.56 84 THR A C 1
ATOM 661 O O . THR A 1 84 ? 21.276 2.953 -13.200 1.00 82.56 84 THR A O 1
ATOM 664 N N . CYS A 1 85 ? 22.008 5.067 -13.411 1.00 87.94 85 CYS A N 1
ATOM 665 C CA . CYS A 1 85 ? 21.499 5.516 -12.111 1.00 87.94 85 CYS A CA 1
ATOM 666 C C . CYS A 1 85 ? 19.967 5.449 -12.033 1.00 87.94 85 CYS A C 1
ATOM 668 O O . CYS A 1 85 ? 19.431 4.946 -11.049 1.00 87.94 85 CYS A O 1
ATOM 670 N N . LEU A 1 86 ? 19.255 5.900 -13.072 1.00 83.44 86 LEU A N 1
ATOM 671 C CA . LEU A 1 86 ? 17.787 5.854 -13.122 1.00 83.44 86 LEU A CA 1
ATOM 672 C C . LEU A 1 86 ? 17.255 4.414 -13.077 1.00 83.44 86 LEU A C 1
ATOM 674 O O . LEU A 1 86 ? 16.341 4.117 -12.307 1.00 83.44 86 LEU A O 1
ATOM 678 N N . THR A 1 87 ? 17.860 3.503 -13.844 1.00 86.69 87 THR A N 1
ATOM 679 C CA . THR A 1 87 ? 17.542 2.070 -13.786 1.00 86.69 87 THR A CA 1
ATOM 680 C C . THR A 1 87 ? 17.848 1.497 -12.406 1.00 86.69 87 THR A C 1
ATOM 682 O O . THR A 1 87 ? 17.017 0.784 -11.852 1.00 86.69 87 THR A O 1
ATOM 685 N N . GLY A 1 88 ? 18.995 1.840 -11.813 1.00 88.94 88 GLY A N 1
ATOM 686 C CA . GLY A 1 88 ? 19.357 1.421 -10.459 1.00 88.94 88 GLY A CA 1
ATOM 687 C C . GLY A 1 88 ? 18.323 1.858 -9.419 1.00 88.94 88 GLY A C 1
ATOM 688 O O . GLY A 1 88 ? 17.826 1.030 -8.661 1.00 88.94 88 GLY A O 1
ATOM 689 N N . CYS A 1 89 ? 17.916 3.130 -9.427 1.00 89.06 89 CYS A N 1
ATOM 690 C CA . CYS A 1 89 ? 16.867 3.644 -8.544 1.00 89.06 89 CYS A CA 1
ATOM 691 C C . CYS A 1 89 ? 15.511 2.955 -8.776 1.00 89.06 89 CYS A C 1
ATOM 693 O O . CYS A 1 89 ? 14.802 2.666 -7.811 1.00 89.06 89 CYS A O 1
ATOM 695 N N . SER A 1 90 ? 15.153 2.653 -10.029 1.00 90.31 90 SER A N 1
ATOM 696 C CA . SER A 1 90 ? 13.936 1.900 -10.369 1.00 90.31 90 SER A CA 1
ATOM 697 C C . SER A 1 90 ? 13.968 0.480 -9.797 1.00 90.31 90 SER A C 1
ATOM 699 O O . SER A 1 90 ? 13.039 0.068 -9.106 1.00 90.31 90 SER A O 1
ATOM 701 N N . VAL A 1 91 ? 15.065 -0.251 -10.007 1.00 90.19 91 VAL A N 1
ATOM 702 C CA . VAL A 1 91 ? 15.220 -1.622 -9.505 1.00 90.19 91 VAL A CA 1
ATOM 703 C C . VAL A 1 91 ? 15.248 -1.641 -7.981 1.00 90.19 91 VAL A C 1
ATOM 705 O O . VAL A 1 91 ? 14.576 -2.473 -7.379 1.00 90.19 91 VAL A O 1
ATOM 708 N N . LEU A 1 92 ? 15.959 -0.713 -7.338 1.00 89.88 92 LEU A N 1
ATOM 709 C CA . LEU A 1 92 ? 15.992 -0.607 -5.878 1.00 89.88 92 LEU A CA 1
ATOM 710 C C . LEU A 1 92 ? 14.609 -0.298 -5.299 1.00 89.88 92 LEU A C 1
ATOM 712 O O . LEU A 1 92 ? 14.182 -0.968 -4.365 1.00 89.88 92 LEU A O 1
ATOM 716 N N . SER A 1 93 ? 13.880 0.664 -5.870 1.00 83.19 93 SER A N 1
ATOM 717 C CA . SER A 1 93 ? 12.521 0.999 -5.416 1.00 83.19 93 SER A CA 1
ATOM 718 C C . SER A 1 93 ? 11.528 -0.144 -5.639 1.00 83.19 93 SER A C 1
ATOM 720 O O . SER A 1 93 ? 10.738 -0.434 -4.743 1.00 83.19 93 SER A O 1
ATOM 722 N N . ALA A 1 94 ? 11.604 -0.853 -6.770 1.00 86.88 94 ALA A N 1
ATOM 723 C CA . ALA A 1 94 ? 10.798 -2.046 -7.029 1.00 86.88 94 ALA A CA 1
ATOM 724 C C . ALA A 1 94 ? 11.151 -3.205 -6.081 1.00 86.88 94 ALA A C 1
ATOM 726 O O . ALA A 1 94 ? 10.261 -3.912 -5.605 1.00 86.88 94 ALA A O 1
ATOM 727 N N . SER A 1 95 ? 12.438 -3.384 -5.777 1.00 86.19 95 SER A N 1
ATOM 728 C CA . SER A 1 95 ? 12.923 -4.433 -4.875 1.00 86.19 95 SER A CA 1
ATOM 729 C C . SER A 1 95 ? 12.492 -4.158 -3.439 1.00 86.19 95 SER A C 1
ATOM 731 O O . SER A 1 95 ? 11.927 -5.038 -2.800 1.00 86.19 95 SER A O 1
ATOM 733 N N . LEU A 1 96 ? 12.667 -2.925 -2.955 1.00 84.69 96 LEU A N 1
ATOM 734 C CA . LEU A 1 96 ? 12.185 -2.495 -1.641 1.00 84.69 96 LEU A CA 1
ATOM 735 C C . LEU A 1 96 ? 10.663 -2.605 -1.544 1.00 84.69 96 LEU A C 1
ATOM 737 O O . LEU A 1 96 ? 10.153 -3.096 -0.543 1.00 84.69 96 LEU A O 1
ATOM 741 N N . TYR A 1 97 ? 9.934 -2.220 -2.596 1.00 83.19 97 TYR A N 1
ATOM 742 C CA . TYR A 1 97 ? 8.490 -2.428 -2.650 1.00 83.19 97 TYR A CA 1
ATOM 743 C C . TYR A 1 97 ? 8.133 -3.914 -2.540 1.00 83.19 97 TYR A C 1
ATOM 745 O O . TYR A 1 97 ? 7.245 -4.283 -1.783 1.00 83.19 97 TYR A O 1
ATOM 753 N N . THR A 1 98 ? 8.845 -4.787 -3.249 1.00 82.12 98 THR A N 1
ATOM 754 C CA . THR A 1 98 ? 8.577 -6.228 -3.203 1.00 82.12 98 THR A CA 1
ATOM 755 C C . THR A 1 98 ? 8.897 -6.798 -1.821 1.00 82.12 98 THR A C 1
ATOM 757 O O . THR A 1 98 ? 8.069 -7.476 -1.234 1.00 82.12 98 THR A O 1
ATOM 760 N N . ILE A 1 99 ? 10.044 -6.476 -1.232 1.00 83.62 99 ILE A N 1
ATOM 761 C CA . ILE A 1 99 ? 10.428 -7.017 0.080 1.00 83.62 99 ILE A CA 1
ATOM 762 C C . ILE A 1 99 ? 9.481 -6.518 1.182 1.00 83.62 99 ILE A C 1
ATOM 764 O O . ILE A 1 99 ? 9.006 -7.314 1.992 1.00 83.62 99 ILE A O 1
ATOM 768 N N . SER A 1 100 ? 9.173 -5.219 1.191 1.00 80.44 100 SER A N 1
ATOM 769 C CA . SER A 1 100 ? 8.417 -4.590 2.278 1.00 80.44 100 SER A CA 1
ATOM 770 C C . SER A 1 100 ? 6.896 -4.653 2.099 1.00 80.44 100 SER A C 1
ATOM 772 O O . SER A 1 100 ? 6.180 -4.728 3.090 1.00 80.44 100 SER A O 1
ATOM 774 N N . TRP A 1 101 ? 6.383 -4.643 0.862 1.00 77.62 101 TRP A N 1
ATOM 775 C CA . TRP A 1 101 ? 4.940 -4.630 0.562 1.00 77.62 101 TRP A CA 1
ATOM 776 C C . TRP A 1 101 ? 4.429 -5.929 -0.104 1.00 77.62 101 TRP A C 1
ATOM 778 O O . TRP A 1 101 ? 3.218 -6.102 -0.220 1.00 77.62 101 TRP A O 1
ATOM 788 N N . GLN A 1 102 ? 5.266 -6.895 -0.512 1.00 75.19 102 GLN A N 1
ATOM 789 C CA . GLN A 1 102 ? 4.733 -8.192 -0.982 1.00 75.19 102 GLN A CA 1
ATOM 790 C C . GLN A 1 102 ? 4.295 -9.094 0.183 1.00 75.19 102 GLN A C 1
ATOM 792 O O . GLN A 1 102 ? 3.307 -9.820 0.056 1.00 75.19 102 GLN A O 1
ATOM 797 N N . SER A 1 103 ? 5.000 -9.017 1.315 1.00 66.06 103 SER A N 1
ATOM 798 C CA . SER A 1 103 ? 4.670 -9.752 2.546 1.00 66.06 103 SER A CA 1
ATOM 799 C C . SER A 1 103 ? 3.542 -9.098 3.345 1.00 66.06 103 SER A C 1
ATOM 801 O O . SER A 1 103 ? 2.915 -9.756 4.172 1.00 66.06 103 SER A O 1
ATOM 803 N N . ASP A 1 104 ? 3.274 -7.814 3.099 1.00 75.19 104 ASP A N 1
ATOM 804 C CA . ASP A 1 104 ? 2.299 -7.046 3.861 1.00 75.19 104 ASP A CA 1
ATOM 805 C C . ASP A 1 104 ? 0.892 -7.138 3.217 1.00 75.19 104 ASP A C 1
ATOM 807 O O . ASP A 1 104 ? 0.695 -6.793 2.043 1.00 75.19 104 ASP A O 1
ATOM 811 N N . PRO A 1 105 ? -0.124 -7.633 3.947 1.00 68.12 105 PRO A N 1
ATOM 812 C CA . PRO A 1 105 ? -1.476 -7.775 3.419 1.00 68.12 105 PRO A CA 1
ATOM 813 C C . PRO A 1 105 ? -2.201 -6.432 3.220 1.00 68.12 105 PRO A C 1
ATOM 815 O O . PRO A 1 105 ? -3.150 -6.389 2.429 1.00 68.12 105 PRO A O 1
ATOM 818 N N . CYS A 1 106 ? -1.757 -5.336 3.850 1.00 69.69 106 CYS A N 1
ATOM 819 C CA . CYS A 1 106 ? -2.338 -3.992 3.724 1.00 69.69 106 CYS A CA 1
ATOM 820 C C . CYS A 1 106 ? -2.175 -3.420 2.311 1.00 69.69 106 CYS A C 1
ATOM 822 O O . CYS A 1 106 ? -2.974 -2.597 1.875 1.00 69.69 106 CYS A O 1
ATOM 824 N N . CYS A 1 107 ? -1.194 -3.892 1.544 1.00 69.00 107 CYS A N 1
ATOM 825 C CA . CYS A 1 107 ? -0.882 -3.430 0.183 1.00 69.00 107 CYS A CA 1
ATOM 826 C C . CYS A 1 107 ? -2.007 -3.692 -0.820 1.00 69.00 107 CYS A C 1
ATOM 828 O O . CYS A 1 107 ? -2.097 -3.047 -1.868 1.00 69.00 107 CYS A O 1
ATOM 830 N N . LYS A 1 108 ? -2.873 -4.658 -0.497 1.00 74.81 108 LYS A N 1
ATOM 831 C CA . LYS A 1 108 ? -4.075 -4.996 -1.263 1.00 74.81 108 LYS A CA 1
ATOM 832 C C . LYS A 1 108 ? -5.230 -4.050 -0.967 1.00 74.81 108 LYS A C 1
ATOM 834 O O . LYS A 1 108 ? -6.248 -4.138 -1.645 1.00 74.81 108 LYS A O 1
ATOM 839 N N . TYR A 1 109 ? -5.097 -3.171 0.017 1.00 73.06 109 TYR A N 1
ATOM 840 C CA . TYR A 1 109 ? -6.137 -2.253 0.439 1.00 73.06 109 TYR A CA 1
ATOM 841 C C . TYR A 1 109 ? -5.805 -0.831 0.001 1.00 73.06 109 TYR A C 1
ATOM 843 O O . TYR A 1 109 ? -4.653 -0.409 -0.076 1.00 73.06 109 TYR A O 1
ATOM 851 N N . GLN A 1 110 ? -6.851 -0.085 -0.320 1.00 76.88 110 GLN A N 1
ATOM 852 C CA . GLN A 1 110 ? -6.785 1.317 -0.666 1.00 76.88 110 GLN A CA 1
ATOM 853 C C . GLN A 1 110 ? -7.488 2.122 0.418 1.00 76.88 110 GLN A C 1
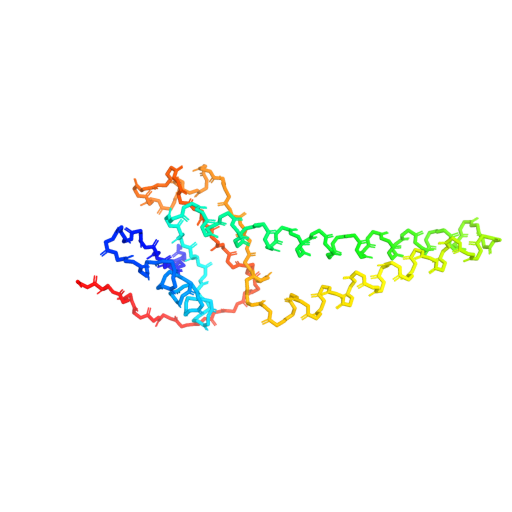ATOM 855 O O . GLN A 1 110 ? -8.591 1.782 0.848 1.00 76.88 110 GLN A O 1
ATOM 860 N N . VAL A 1 111 ? -6.819 3.185 0.852 1.00 75.00 111 VAL A N 1
ATOM 861 C CA . VAL A 1 111 ? -7.343 4.126 1.836 1.00 75.00 111 VAL A CA 1
ATOM 862 C C . VAL A 1 111 ? -8.387 5.001 1.152 1.00 75.00 111 VAL A C 1
ATOM 864 O O . VAL A 1 111 ? -8.062 5.774 0.250 1.00 75.00 111 VAL A O 1
ATOM 867 N N . GLU A 1 112 ? -9.635 4.897 1.588 1.00 68.25 112 GLU A N 1
ATOM 868 C CA . GLU A 1 112 ? -10.735 5.731 1.128 1.00 68.25 112 GLU A CA 1
ATOM 869 C C . GLU A 1 112 ? -11.062 6.761 2.220 1.00 68.25 112 GLU A C 1
ATOM 871 O O . GLU A 1 112 ? -11.646 6.438 3.251 1.00 68.25 112 GLU A O 1
ATOM 876 N N . LYS A 1 113 ? -10.673 8.023 1.988 1.00 61.81 113 LYS A N 1
ATOM 877 C CA . LYS A 1 113 ? -11.007 9.170 2.862 1.00 61.81 113 LYS A CA 1
ATOM 878 C C . LYS A 1 113 ? -12.215 9.978 2.361 1.00 61.81 113 LYS A C 1
ATOM 880 O O . LYS A 1 113 ? -12.566 11.000 2.943 1.00 61.81 113 LYS A O 1
ATOM 885 N N . ASN A 1 114 ? -12.841 9.572 1.252 1.00 56.78 114 ASN A N 1
ATOM 886 C CA . ASN A 1 114 ? -13.936 10.329 0.645 1.00 56.78 114 ASN A CA 1
ATOM 887 C C . ASN A 1 114 ? -15.239 10.171 1.436 1.00 56.78 114 ASN A C 1
ATOM 889 O O . ASN A 1 114 ? -15.999 9.222 1.229 1.00 56.78 114 ASN A O 1
ATOM 893 N N . THR A 1 115 ? -15.565 11.175 2.245 1.00 52.66 115 THR A N 1
ATOM 894 C CA . THR A 1 115 ? -16.821 11.286 3.010 1.00 52.66 115 THR A CA 1
ATOM 895 C C . THR A 1 115 ? -18.084 11.082 2.165 1.00 52.66 115 THR A C 1
ATOM 897 O O . THR A 1 115 ? -19.041 10.479 2.638 1.00 52.66 115 THR A O 1
ATOM 900 N N . ARG A 1 116 ? -18.089 11.480 0.880 1.00 51.25 116 ARG A N 1
ATOM 901 C CA . ARG A 1 116 ? -19.225 11.261 -0.050 1.00 51.25 116 ARG A CA 1
ATOM 902 C C . ARG A 1 116 ? -19.438 9.801 -0.476 1.00 51.25 116 ARG A C 1
ATOM 904 O O . ARG A 1 116 ? -20.519 9.445 -0.939 1.00 51.25 116 ARG A O 1
ATOM 911 N N . ARG A 1 117 ? -18.394 8.969 -0.415 1.00 52.41 117 ARG A N 1
ATOM 912 C CA . ARG A 1 117 ? -18.464 7.524 -0.706 1.00 52.41 117 ARG A CA 1
ATOM 913 C C . ARG A 1 117 ? -18.790 6.745 0.567 1.00 52.41 117 ARG A C 1
ATOM 915 O O . ARG A 1 117 ? -19.556 5.791 0.485 1.00 52.41 117 ARG A O 1
ATOM 922 N N . LEU A 1 118 ? -18.287 7.204 1.717 1.00 52.50 118 LEU A N 1
ATOM 923 C CA . LEU A 1 118 ? -18.661 6.698 3.041 1.00 52.50 118 LEU A CA 1
ATOM 924 C C . LEU A 1 118 ? -20.143 6.932 3.363 1.00 52.50 118 LEU A C 1
ATOM 926 O O . LEU A 1 118 ? -20.789 6.041 3.901 1.00 52.50 118 LEU A O 1
ATOM 930 N N . SER A 1 119 ? -20.711 8.082 2.987 1.00 48.22 119 SER A N 1
ATOM 931 C CA . SER A 1 119 ? -22.130 8.379 3.231 1.00 48.22 119 SER A CA 1
ATOM 932 C C . SER A 1 119 ? -23.094 7.476 2.454 1.00 48.22 119 SER A C 1
ATOM 934 O O . SER A 1 119 ? -24.246 7.335 2.847 1.00 48.22 119 SER A O 1
ATOM 936 N N . ARG A 1 120 ? -22.629 6.803 1.389 1.00 50.59 120 ARG A N 1
ATOM 937 C CA . ARG A 1 120 ? -23.385 5.732 0.713 1.00 50.59 120 ARG A CA 1
ATOM 938 C C . ARG A 1 120 ? -23.325 4.382 1.431 1.00 50.59 120 ARG A C 1
ATOM 940 O O . ARG A 1 120 ? -24.095 3.503 1.065 1.00 50.59 120 ARG A O 1
ATOM 947 N N . LEU A 1 121 ? -22.409 4.196 2.382 1.00 54.22 121 LEU A N 1
ATOM 948 C CA . LEU A 1 121 ? -22.287 2.965 3.167 1.00 54.22 121 LEU A CA 1
ATOM 949 C C . LEU A 1 121 ? -23.158 2.977 4.440 1.00 54.22 121 LEU A C 1
ATOM 951 O O . LEU A 1 121 ? -23.103 2.004 5.181 1.00 54.22 121 LEU A O 1
ATOM 955 N N . GLU A 1 122 ? -23.953 4.032 4.686 1.00 48.44 122 GLU A N 1
ATOM 956 C CA . GLU A 1 122 ? -24.846 4.160 5.860 1.00 48.44 122 GLU A CA 1
ATOM 957 C C . GLU A 1 122 ? -24.160 3.781 7.188 1.00 48.44 122 GLU A C 1
ATOM 959 O O . GLU A 1 122 ? -24.741 3.121 8.044 1.00 48.44 122 GLU A O 1
ATOM 964 N N . ILE A 1 123 ? -22.898 4.188 7.373 1.00 53.44 123 ILE A N 1
ATOM 965 C CA . ILE A 1 123 ? -22.190 3.997 8.643 1.00 53.44 123 ILE A CA 1
ATOM 966 C C . ILE A 1 123 ? -22.433 5.255 9.490 1.00 53.44 123 ILE A C 1
ATOM 968 O O . ILE A 1 123 ? -21.941 6.323 9.116 1.00 53.44 123 ILE A O 1
ATOM 972 N N . PRO A 1 124 ? -23.175 5.175 10.613 1.00 47.31 124 PRO A N 1
ATOM 973 C CA . PRO A 1 124 ? -23.603 6.346 11.390 1.00 47.31 124 PRO A CA 1
ATOM 974 C C . PRO A 1 124 ? -22.462 7.159 12.031 1.00 47.31 124 PRO A C 1
ATOM 976 O O . PRO A 1 124 ? -22.702 8.256 12.524 1.00 47.31 124 PRO A O 1
ATOM 979 N N . THR A 1 125 ? -21.228 6.648 12.008 1.00 47.06 125 THR A N 1
ATOM 980 C CA . THR A 1 125 ? -20.057 7.189 12.729 1.00 47.06 125 THR A CA 1
ATOM 981 C C . THR A 1 125 ? -18.946 7.688 11.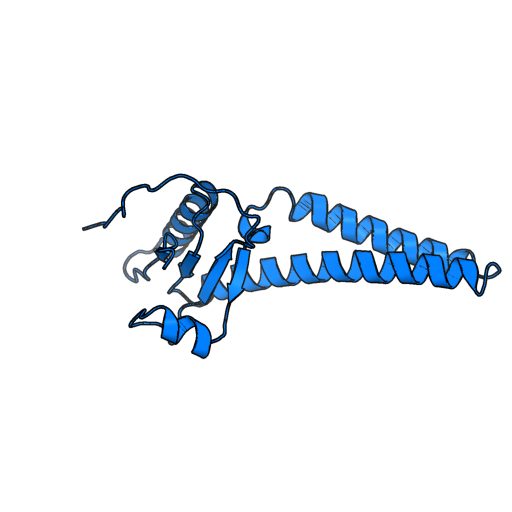782 1.00 47.06 125 THR A C 1
ATOM 983 O O . THR A 1 125 ? -17.778 7.775 12.145 1.00 47.06 125 THR A O 1
ATOM 986 N N . ALA A 1 126 ? -19.284 7.989 10.524 1.00 47.28 126 ALA A N 1
ATOM 987 C CA . ALA A 1 126 ? -18.342 8.182 9.410 1.00 47.28 126 ALA A CA 1
ATOM 988 C C . ALA A 1 126 ? -17.502 9.482 9.410 1.00 47.28 126 ALA A C 1
ATOM 990 O O . ALA A 1 126 ? -16.852 9.782 8.406 1.00 47.28 126 ALA A O 1
ATOM 991 N N . THR A 1 127 ? -17.509 10.282 10.477 1.00 50.44 127 THR A N 1
ATOM 992 C CA . THR A 1 127 ? -16.780 11.563 10.494 1.00 50.44 127 THR A CA 1
ATOM 993 C C . THR A 1 127 ? -15.290 11.400 10.809 1.00 50.44 127 THR A C 1
ATOM 995 O O . THR A 1 127 ? -14.497 12.243 10.398 1.00 50.44 127 THR A O 1
ATOM 998 N N . THR A 1 128 ? -14.898 10.316 11.486 1.00 51.19 128 THR A N 1
ATOM 999 C CA . THR A 1 128 ? -13.503 10.041 11.893 1.00 51.19 128 THR A CA 1
ATOM 1000 C C . THR A 1 128 ? -12.964 8.705 11.383 1.00 51.19 128 THR A C 1
ATOM 1002 O O . THR A 1 128 ? -11.752 8.505 11.365 1.00 51.19 128 THR A O 1
ATOM 1005 N N . ALA A 1 129 ? -13.839 7.809 10.917 1.00 57.19 129 ALA A N 1
ATOM 1006 C CA . ALA A 1 129 ? -13.448 6.471 10.502 1.00 57.19 129 ALA A CA 1
ATOM 1007 C C . ALA A 1 129 ? -12.770 6.456 9.120 1.00 57.19 129 ALA A C 1
ATOM 1009 O O . ALA A 1 129 ? -13.297 6.986 8.137 1.00 57.19 129 ALA A O 1
ATOM 1010 N N . VAL A 1 130 ? -11.619 5.789 9.020 1.00 65.25 130 VAL A N 1
ATOM 1011 C CA . VAL A 1 130 ? -10.931 5.553 7.743 1.00 65.25 130 VAL A CA 1
ATOM 1012 C C . VAL A 1 130 ? -11.345 4.193 7.203 1.00 65.25 130 VAL A C 1
ATOM 1014 O O . VAL A 1 130 ? -11.288 3.180 7.903 1.00 65.25 130 VAL A O 1
ATOM 1017 N N . VAL A 1 131 ? -11.753 4.165 5.934 1.00 66.88 131 VAL A N 1
ATOM 1018 C CA . VAL A 1 131 ? -12.202 2.938 5.276 1.00 66.88 131 VAL A CA 1
ATOM 1019 C C . VAL A 1 131 ? -11.088 2.389 4.400 1.00 66.88 131 VAL A C 1
ATOM 1021 O O . VAL 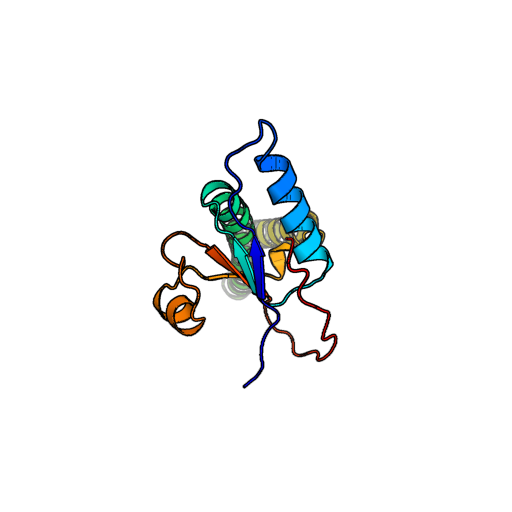A 1 131 ? -10.625 3.046 3.469 1.00 66.88 131 VAL A O 1
ATOM 1024 N N . PHE A 1 132 ? -10.682 1.155 4.670 1.00 72.19 132 PHE A N 1
ATOM 1025 C CA . PHE A 1 132 ? -9.784 0.386 3.824 1.00 72.19 132 PHE A CA 1
ATOM 1026 C C . PHE A 1 132 ? -10.619 -0.517 2.932 1.00 72.19 132 PHE A C 1
ATOM 1028 O O . PHE A 1 132 ? -11.310 -1.422 3.402 1.00 72.19 132 PHE A O 1
ATOM 1035 N N . ARG A 1 133 ? -10.552 -0.283 1.625 1.00 70.62 133 ARG A N 1
ATOM 1036 C CA . ARG A 1 133 ? -11.228 -1.123 0.641 1.00 70.62 133 ARG A CA 1
ATOM 1037 C C . ARG A 1 133 ? -10.213 -1.987 -0.084 1.00 70.62 133 ARG A C 1
ATOM 1039 O O . ARG A 1 133 ? -9.234 -1.474 -0.618 1.00 70.62 133 ARG A O 1
ATOM 1046 N N . LYS A 1 134 ? -10.460 -3.291 -0.150 1.00 70.06 134 LYS A N 1
ATOM 1047 C CA . LYS A 1 134 ? -9.648 -4.214 -0.941 1.00 70.06 134 LYS A CA 1
ATOM 1048 C C . LYS A 1 134 ? -9.716 -3.819 -2.420 1.00 70.06 134 LYS A C 1
ATOM 1050 O O . LYS A 1 134 ? -10.793 -3.584 -2.966 1.00 70.06 134 LYS A O 1
ATOM 1055 N N . ARG A 1 135 ? -8.558 -3.735 -3.071 1.00 68.19 135 ARG A N 1
ATOM 1056 C CA . ARG A 1 135 ? -8.411 -3.507 -4.509 1.00 68.19 135 ARG A CA 1
ATOM 1057 C C . ARG A 1 135 ? -8.922 -4.770 -5.213 1.00 68.19 135 ARG A C 1
ATOM 1059 O O . ARG A 1 135 ? -8.223 -5.776 -5.272 1.00 68.19 135 ARG A O 1
ATOM 1066 N N . ASP A 1 136 ? -10.184 -4.737 -5.639 1.00 54.75 136 ASP A N 1
ATOM 1067 C CA . ASP A 1 136 ? -10.885 -5.849 -6.290 1.00 54.75 136 ASP A CA 1
ATOM 1068 C C . ASP A 1 136 ? -10.095 -6.371 -7.509 1.00 54.75 136 ASP A C 1
ATOM 1070 O O . ASP A 1 136 ? -9.982 -5.684 -8.523 1.00 54.75 136 ASP A O 1
ATOM 1074 N N . ASN A 1 1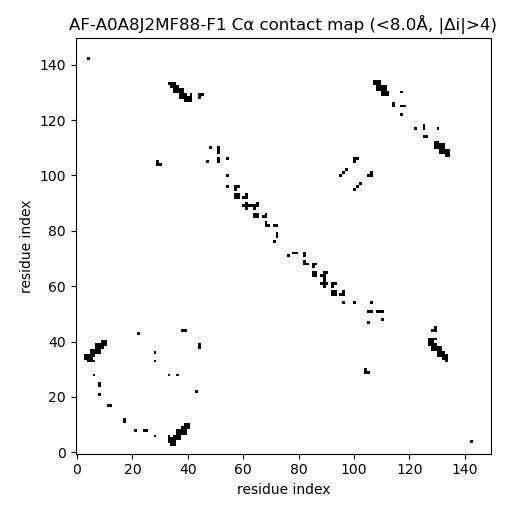37 ? -9.611 -7.614 -7.440 1.00 47.25 137 ASN A N 1
ATOM 1075 C CA . ASN A 1 137 ? -9.596 -8.495 -8.605 1.00 47.25 137 ASN A CA 1
ATOM 1076 C C . ASN A 1 137 ? -10.755 -9.466 -8.387 1.00 47.25 137 ASN A C 1
ATOM 1078 O O . ASN A 1 137 ? -10.826 -10.094 -7.332 1.00 47.25 137 ASN A O 1
ATOM 1082 N N . LYS A 1 138 ? -11.704 -9.521 -9.322 1.00 42.34 138 LYS A N 1
ATOM 1083 C CA . LYS A 1 138 ? -12.961 -10.253 -9.142 1.00 42.34 138 LYS A CA 1
ATOM 1084 C C . LYS A 1 138 ? -12.685 -11.722 -8.825 1.00 42.34 138 LYS A C 1
ATOM 1086 O O . LYS A 1 138 ? -12.324 -12.490 -9.711 1.00 42.34 138 LYS A O 1
ATOM 1091 N N . THR A 1 139 ? -12.903 -12.136 -7.585 1.00 39.91 139 THR A N 1
ATOM 1092 C CA . THR A 1 139 ? -13.077 -13.549 -7.254 1.00 39.91 139 THR A CA 1
ATOM 1093 C C . THR A 1 139 ? -14.122 -13.645 -6.160 1.00 39.91 139 THR A C 1
ATOM 1095 O O . THR A 1 139 ? -13.911 -13.232 -5.021 1.00 39.91 139 THR A O 1
ATOM 1098 N N . SER A 1 140 ? -15.289 -14.107 -6.597 1.00 53.62 140 SER A N 1
ATOM 1099 C CA . SER A 1 140 ? -16.360 -14.664 -5.791 1.00 53.62 140 SER A CA 1
ATOM 1100 C C . SER A 1 140 ? -15.795 -15.640 -4.761 1.00 53.62 140 SER A C 1
ATOM 1102 O O . SER A 1 140 ? -14.938 -16.442 -5.108 1.00 53.62 140 SER A O 1
ATOM 1104 N N . ASP A 1 141 ? -16.272 -15.537 -3.524 1.00 43.00 141 ASP A N 1
ATOM 1105 C CA . ASP A 1 141 ? -16.681 -16.645 -2.649 1.00 43.00 141 ASP A CA 1
ATOM 1106 C C . ASP A 1 141 ? -16.354 -16.399 -1.177 1.00 43.00 141 ASP A C 1
ATOM 1108 O O . ASP A 1 141 ? -15.283 -15.922 -0.804 1.00 43.00 141 ASP A O 1
ATOM 1112 N N . GLY A 1 142 ? -17.324 -16.770 -0.339 1.00 36.09 142 GLY A N 1
ATOM 1113 C CA . GLY A 1 142 ? -17.163 -16.889 1.106 1.00 36.09 142 GLY A CA 1
ATOM 1114 C C . GLY A 1 142 ? -17.995 -15.906 1.918 1.00 36.09 142 GLY A C 1
ATOM 1115 O O . GLY A 1 142 ? -17.453 -15.069 2.635 1.00 36.09 142 GLY A O 1
ATOM 1116 N N . GLN A 1 143 ? -19.321 -16.036 1.850 1.00 40.97 143 GLN A N 1
ATOM 1117 C CA . GLN A 1 143 ? -20.225 -15.557 2.894 1.00 40.97 143 GLN A CA 1
ATOM 1118 C C . GLN A 1 143 ? -19.819 -16.221 4.226 1.00 40.97 143 GLN A C 1
ATOM 1120 O O . GLN A 1 143 ? -20.090 -17.400 4.429 1.00 40.97 143 GLN A O 1
ATOM 1125 N N . PHE A 1 144 ? -19.176 -15.482 5.131 1.00 41.44 144 PHE A N 1
ATOM 1126 C CA . PHE A 1 144 ? -18.903 -15.938 6.499 1.00 41.44 144 PHE A CA 1
ATOM 1127 C C . PHE A 1 144 ? -19.527 -14.984 7.519 1.00 41.44 144 PHE A C 1
ATOM 1129 O O . PHE A 1 144 ? -19.629 -13.781 7.257 1.00 41.44 144 PHE A O 1
ATOM 1136 N N . PRO A 1 145 ? -20.017 -15.519 8.650 1.00 40.41 145 PRO A N 1
ATOM 1137 C CA . PRO A 1 145 ? -20.952 -14.818 9.504 1.00 40.41 145 PRO A CA 1
ATOM 1138 C C . PRO A 1 145 ? -20.291 -13.649 10.227 1.00 40.41 145 PRO A C 1
ATOM 1140 O O . PRO A 1 145 ? -19.135 -13.689 10.646 1.00 40.41 145 PRO A O 1
ATOM 1143 N N . ILE A 1 146 ? -21.100 -12.610 10.381 1.00 43.25 146 ILE A N 1
ATOM 1144 C CA . ILE A 1 146 ? -20.843 -11.411 11.161 1.00 43.25 146 ILE A CA 1
ATOM 1145 C C . ILE A 1 146 ? -20.575 -11.852 12.607 1.00 43.25 146 ILE A C 1
ATOM 1147 O O . ILE A 1 146 ? -21.508 -12.206 13.329 1.00 43.25 146 ILE A O 1
ATOM 1151 N N . CYS A 1 147 ? -19.312 -11.854 13.042 1.00 40.81 147 CYS A N 1
ATOM 1152 C CA . CYS A 1 147 ? -18.977 -11.991 14.458 1.00 40.81 147 CYS A CA 1
ATOM 1153 C C . CYS A 1 147 ? -19.371 -10.689 15.161 1.00 40.81 147 CYS A C 1
ATOM 1155 O O . CYS A 1 147 ? -18.576 -9.767 15.311 1.00 40.81 147 CYS A O 1
ATOM 1157 N N . ARG A 1 148 ? -20.643 -10.608 15.549 1.00 36.59 148 ARG A N 1
ATOM 1158 C CA . ARG A 1 148 ? -21.171 -9.599 16.460 1.00 36.59 148 ARG A CA 1
ATOM 1159 C C . ARG A 1 148 ? -20.624 -9.943 17.854 1.00 36.59 148 ARG A C 1
ATOM 1161 O O . ARG A 1 148 ? -21.173 -10.828 18.505 1.00 36.59 148 ARG A O 1
ATOM 1168 N N . SER A 1 149 ? -19.524 -9.313 18.276 1.00 37.88 149 SER A N 1
ATOM 1169 C CA . SER A 1 149 ? -19.097 -9.397 19.678 1.00 37.88 149 SER A CA 1
ATOM 1170 C C . SER A 1 149 ? -20.142 -8.670 20.518 1.00 37.88 149 SER A C 1
ATOM 1172 O O . SER A 1 149 ? -20.484 -7.519 20.237 1.00 37.88 149 SER A O 1
ATOM 1174 N N . LYS A 1 150 ? -20.727 -9.418 21.446 1.00 31.81 150 LYS A N 1
ATOM 1175 C CA . LYS A 1 150 ? -21.683 -8.944 22.440 1.00 31.81 150 LYS A CA 1
ATOM 1176 C C . LYS A 1 150 ? -20.927 -8.368 23.628 1.00 31.81 150 LYS A C 1
ATOM 1178 O O . LYS A 1 150 ? -19.787 -8.836 23.847 1.00 31.81 150 LYS A O 1
#

pLDDT: mean 70.01, std 15.52, range [31.81, 91.12]

InterPro domains:
  IPR026120 Transmembrane protein 11 [PF14972] (6-139)
  IPR026120 Transmembrane protein 11 [PTHR15099] (6-139)

Secondary structure (DSSP, 8-state):
-----EEEE----S-TTHHHHHHHHHHHHHHTT-SEEEE--HHHHHHHHHHHHHHHHHHHHHHHHHHHHHHHHHH-TT-HHHHHHHHHHHHHHHHHHHHHHSS-GGGGEEEE--HHHHGGGT-TTTTTPEEEEE----------------

Mean predicted aligned error: 12.22 Å

Solvent-accessible surface area (backbone atoms only — not comparable to full-atom values): 8687 Å² total; per-residue (Å²): 136,83,84,67,56,73,45,76,48,74,75,63,90,84,49,103,58,39,66,64,52,52,54,50,52,49,52,50,44,52,74,70,61,54,46,30,39,36,30,42,49,53,70,61,42,50,52,56,43,48,54,40,50,52,47,54,48,32,52,50,48,17,52,52,28,42,52,49,19,57,51,40,49,73,76,44,67,86,49,56,70,60,33,52,51,32,39,48,53,13,52,51,31,43,48,51,34,45,67,65,41,64,78,38,70,60,63,50,37,41,78,48,83,54,58,80,64,49,65,75,66,74,52,95,66,58,88,59,39,40,34,36,34,44,67,81,71,96,70,91,85,78,95,72,81,83,81,76,82,126